Protein AF-A0A2I0VL70-F1 (afdb_monomer_lite)

Radius of gyration: 12.49 Å; chains: 1; bounding box: 33×27×29 Å

Foldseek 3Di:
DDPCCLQVVLLVLLVQCPDPDPVSNVVSVVCLLVVQAPDPVVSHGDPSSVVNCVVNVVVVSVVVSVVVPPPDD

Organism: NCBI:txid906689

Sequence (73 aa):
MDDFLLRQGVALLLSLVNSSQEDVQERAAVWLATFVVIDDENATLDPVSAEAIMKNGGIPLLLELDRSCREGV

InterPro domains:
  IPR011989 Armadillo-like helical [G3DSA:1.25.10.10] (2-73)
  IPR016024 Armadillo-type fold [SSF48371] (7-66)

pLDDT: mean 74.96, std 10.43, range [42.03, 88.44]

Structure (mmCIF, N/CA/C/O backbone):
data_AF-A0A2I0VL70-F1
#
_entry.id   AF-A0A2I0VL70-F1
#
loop_
_atom_site.group_PDB
_atom_site.id
_atom_site.type_symbol
_atom_site.label_atom_id
_atom_site.label_alt_id
_atom_site.label_comp_id
_atom_site.label_asym_id
_atom_site.label_entity_id
_atom_site.label_seq_id
_atom_site.pdbx_PDB_ins_code
_atom_site.Cartn_x
_atom_site.Cartn_y
_atom_site.Cartn_z
_atom_site.occupancy
_atom_site.B_iso_or_equiv
_atom_site.auth_seq_id
_atom_site.auth_comp_id
_atom_site.auth_asym_id
_atom_site.auth_atom_id
_atom_site.pdbx_PDB_model_num
ATOM 1 N N . MET A 1 1 ? 16.274 1.198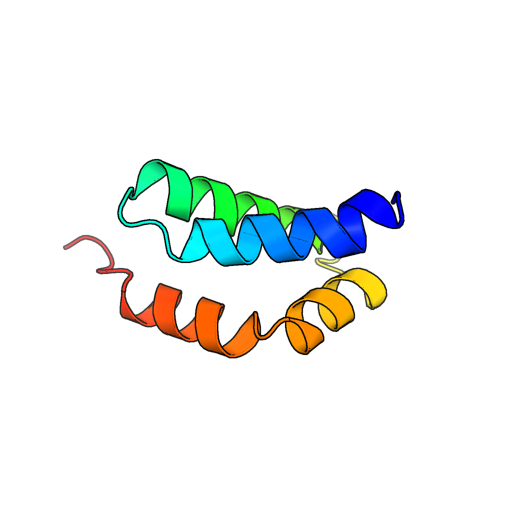 -7.055 1.00 60.28 1 MET A N 1
ATOM 2 C CA . MET A 1 1 ? 15.473 0.881 -5.858 1.00 60.28 1 MET A CA 1
ATOM 3 C C . MET A 1 1 ? 15.789 -0.552 -5.461 1.00 60.28 1 MET A C 1
ATOM 5 O O . MET A 1 1 ? 15.842 -1.397 -6.346 1.00 60.28 1 MET A O 1
ATOM 9 N N . ASP A 1 2 ? 16.084 -0.818 -4.190 1.00 72.56 2 ASP A N 1
ATOM 10 C CA . ASP A 1 2 ? 16.402 -2.172 -3.723 1.00 72.56 2 ASP A CA 1
ATOM 11 C C . ASP A 1 2 ? 15.177 -3.099 -3.826 1.00 72.56 2 ASP A C 1
ATOM 13 O O . ASP A 1 2 ? 14.096 -2.748 -3.355 1.00 72.56 2 ASP A O 1
ATOM 17 N N . ASP A 1 3 ? 15.340 -4.300 -4.397 1.00 71.38 3 ASP A N 1
ATOM 18 C CA . ASP A 1 3 ? 14.264 -5.307 -4.552 1.00 71.38 3 ASP A CA 1
ATOM 19 C C . ASP A 1 3 ? 13.615 -5.673 -3.200 1.00 71.38 3 ASP A C 1
ATOM 21 O O . ASP A 1 3 ? 12.410 -5.914 -3.116 1.00 71.38 3 ASP A O 1
ATOM 25 N N . PHE A 1 4 ? 14.392 -5.601 -2.113 1.00 74.06 4 PHE A N 1
ATOM 26 C CA . PHE A 1 4 ? 13.900 -5.744 -0.741 1.00 74.06 4 PHE A CA 1
ATOM 27 C C . PHE A 1 4 ? 12.866 -4.672 -0.370 1.00 74.06 4 PHE A C 1
ATOM 29 O O . PHE A 1 4 ? 11.802 -4.983 0.166 1.00 74.06 4 PHE A O 1
ATOM 36 N N . LEU A 1 5 ? 13.163 -3.409 -0.674 1.00 68.19 5 LEU A N 1
ATOM 37 C CA . LEU A 1 5 ? 12.280 -2.279 -0.401 1.00 68.19 5 LEU A CA 1
ATOM 38 C C . LEU A 1 5 ? 10.989 -2.398 -1.228 1.00 68.19 5 LEU A C 1
ATOM 40 O O . LEU A 1 5 ? 9.896 -2.140 -0.733 1.00 68.19 5 LEU A O 1
ATOM 44 N N . LEU A 1 6 ? 11.123 -2.870 -2.467 1.00 69.94 6 LEU A N 1
ATOM 45 C CA . LEU A 1 6 ? 10.037 -3.010 -3.433 1.00 69.94 6 LEU A CA 1
ATOM 46 C C . LEU A 1 6 ? 9.067 -4.146 -3.061 1.00 69.94 6 LEU A C 1
ATOM 48 O O . LEU A 1 6 ? 7.855 -4.007 -3.202 1.00 69.94 6 LEU A O 1
ATOM 52 N N . ARG A 1 7 ? 9.574 -5.264 -2.530 1.00 72.94 7 ARG A N 1
ATOM 53 C CA . ARG A 1 7 ? 8.744 -6.417 -2.138 1.00 72.94 7 ARG A CA 1
ATOM 54 C C . ARG A 1 7 ? 8.261 -6.339 -0.696 1.00 72.94 7 ARG A C 1
ATOM 56 O O . ARG A 1 7 ? 7.064 -6.426 -0.434 1.00 72.94 7 ARG A O 1
ATOM 63 N N . GLN A 1 8 ? 9.192 -6.198 0.242 1.00 77.00 8 GLN A N 1
ATOM 64 C CA . GLN A 1 8 ? 8.894 -6.239 1.672 1.00 77.00 8 GLN A CA 1
ATOM 65 C C . GLN A 1 8 ? 8.368 -4.892 2.177 1.00 77.00 8 GLN A C 1
ATOM 67 O O . GLN A 1 8 ? 7.468 -4.866 3.015 1.00 77.00 8 GLN A O 1
ATOM 72 N N . GLY A 1 9 ? 8.895 -3.783 1.649 1.0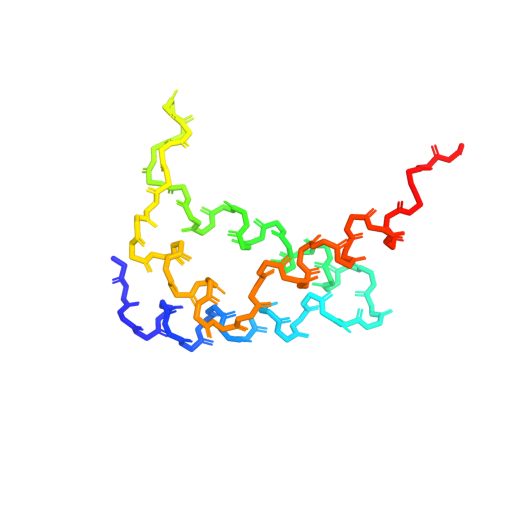0 82.44 9 GLY A N 1
ATOM 73 C CA . GLY A 1 9 ? 8.471 -2.434 2.025 1.00 82.44 9 GLY A CA 1
ATOM 74 C C . GLY A 1 9 ? 7.045 -2.126 1.579 1.00 82.44 9 GLY A C 1
ATOM 75 O O . GLY A 1 9 ? 6.246 -1.680 2.396 1.00 82.44 9 GLY A O 1
ATOM 76 N N . VAL A 1 10 ? 6.681 -2.454 0.334 1.00 82.88 10 VAL A N 1
ATOM 77 C CA . VAL A 1 10 ? 5.302 -2.275 -0.162 1.00 82.88 10 VAL A CA 1
ATOM 78 C C . VAL A 1 10 ? 4.305 -3.098 0.654 1.00 82.88 10 VAL A C 1
ATOM 80 O O . VAL A 1 10 ? 3.284 -2.569 1.081 1.00 82.88 10 VAL A O 1
ATOM 83 N N . ALA A 1 11 ? 4.609 -4.368 0.938 1.00 83.88 11 ALA A N 1
ATOM 84 C CA . ALA A 1 11 ? 3.739 -5.211 1.759 1.00 83.88 11 ALA A CA 1
ATOM 85 C C . ALA A 1 11 ? 3.562 -4.655 3.186 1.00 83.88 11 ALA A C 1
ATOM 87 O O . ALA A 1 11 ? 2.449 -4.639 3.713 1.00 83.88 11 ALA A O 1
ATOM 88 N N . LEU A 1 12 ? 4.642 -4.154 3.799 1.00 87.06 12 LEU A N 1
ATOM 89 C CA . LEU A 1 12 ? 4.589 -3.511 5.111 1.00 87.06 12 LEU A CA 1
ATOM 90 C C . LEU A 1 12 ? 3.736 -2.238 5.075 1.00 87.06 12 LEU A C 1
ATOM 92 O O . LEU A 1 12 ? 2.844 -2.083 5.905 1.00 87.06 12 LEU A O 1
ATOM 96 N N . LEU A 1 13 ? 3.962 -1.351 4.106 1.00 86.12 13 LEU A N 1
ATOM 97 C CA . LEU A 1 13 ? 3.208 -0.105 3.975 1.00 86.12 13 LEU A CA 1
ATOM 98 C C . LEU A 1 13 ? 1.715 -0.361 3.735 1.00 86.12 13 LEU A C 1
ATOM 100 O O . LEU A 1 13 ? 0.881 0.294 4.353 1.00 86.12 13 LEU A O 1
ATOM 104 N N . LEU A 1 14 ? 1.365 -1.365 2.927 1.00 85.25 14 LEU A N 1
ATOM 105 C CA . LEU A 1 14 ? -0.028 -1.775 2.723 1.00 85.25 14 LEU A CA 1
ATOM 106 C C . LEU A 1 14 ? -0.681 -2.305 4.010 1.00 85.25 14 LEU A C 1
ATOM 108 O O . LEU A 1 14 ? -1.865 -2.065 4.246 1.00 85.25 14 LEU A O 1
ATOM 112 N N . SER A 1 15 ? 0.078 -2.978 4.878 1.00 87.94 15 SER A N 1
ATOM 113 C CA . SER A 1 15 ? -0.430 -3.374 6.198 1.00 87.94 15 SER A CA 1
ATOM 114 C C . SER A 1 15 ? -0.649 -2.170 7.124 1.00 87.94 15 SER A C 1
ATOM 116 O O . SER A 1 15 ? -1.639 -2.125 7.850 1.00 87.94 15 SER A O 1
ATOM 118 N N . LEU A 1 16 ? 0.230 -1.164 7.055 1.00 88.44 16 LEU A N 1
ATOM 119 C CA . LEU A 1 16 ? 0.163 0.046 7.881 1.00 88.44 16 LEU A CA 1
ATOM 120 C C . LEU A 1 16 ? -0.951 1.001 7.441 1.00 88.44 16 LEU A C 1
ATOM 122 O O . LEU A 1 16 ? -1.538 1.673 8.282 1.00 88.44 16 LEU A O 1
ATOM 126 N N .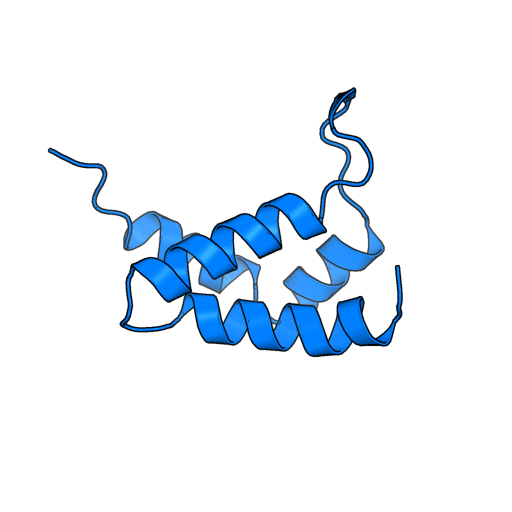 VAL A 1 17 ? -1.303 0.998 6.156 1.00 86.44 17 VAL A N 1
ATOM 127 C CA . VAL A 1 17 ? -2.483 1.692 5.615 1.00 86.44 17 VAL A CA 1
ATOM 128 C C . VAL A 1 17 ? -3.797 1.228 6.265 1.00 86.44 17 VAL A C 1
ATOM 130 O O . VAL A 1 17 ? -4.755 1.992 6.333 1.00 86.44 17 VAL A O 1
ATOM 133 N N . ASN A 1 18 ? -3.844 0.007 6.801 1.00 82.25 18 ASN A N 1
ATOM 134 C CA . ASN A 1 18 ? -4.999 -0.517 7.540 1.00 82.25 18 ASN A CA 1
ATOM 135 C C . ASN A 1 18 ? -4.894 -0.325 9.060 1.00 82.25 18 ASN A C 1
ATOM 137 O O . ASN A 1 18 ? -5.679 -0.896 9.818 1.00 82.25 18 ASN A O 1
ATOM 141 N N . SER A 1 19 ? -3.897 0.424 9.531 1.00 86.31 19 SER A N 1
ATOM 142 C CA . SER A 1 19 ? -3.738 0.722 10.951 1.00 86.31 19 SER A CA 1
ATOM 143 C C . SER A 1 19 ? -4.935 1.516 11.474 1.00 86.31 19 SER A C 1
ATOM 145 O O . SER A 1 19 ? -5.436 2.418 10.813 1.00 86.31 19 SER A O 1
ATOM 147 N N . SER A 1 20 ? -5.350 1.235 12.710 1.00 83.44 20 SER A N 1
ATOM 148 C CA . SER A 1 20 ? -6.360 2.033 13.418 1.00 83.44 20 SER A CA 1
ATOM 149 C C . SER A 1 20 ? -5.821 3.373 13.936 1.00 83.44 20 SER A C 1
ATOM 151 O O . SER A 1 20 ? -6.578 4.167 14.487 1.00 83.44 20 SER A O 1
ATOM 153 N N . GLN A 1 21 ? -4.506 3.586 13.853 1.00 87.81 21 GLN A N 1
ATOM 154 C CA . GLN A 1 21 ? -3.852 4.845 14.196 1.00 87.81 21 GLN A CA 1
ATOM 155 C C . GLN A 1 21 ? -3.765 5.712 12.940 1.00 87.81 21 GLN A C 1
ATOM 157 O O . GLN A 1 21 ? -3.067 5.346 11.993 1.00 87.81 21 GLN A O 1
ATOM 162 N N . GLU A 1 22 ? -4.472 6.839 12.953 1.00 83.50 22 GLU A N 1
ATOM 163 C CA . GLU A 1 22 ? -4.613 7.758 11.818 1.00 83.50 22 GLU A CA 1
ATOM 164 C C . GLU A 1 22 ? -3.260 8.305 11.339 1.00 83.50 22 GLU A C 1
ATOM 166 O O . GLU A 1 22 ? -2.991 8.319 10.144 1.00 83.50 22 GLU A O 1
ATOM 171 N N . ASP A 1 23 ? -2.350 8.639 12.258 1.00 86.31 23 ASP A N 1
ATOM 172 C CA . ASP A 1 23 ? -1.007 9.130 11.932 1.00 86.31 23 ASP A CA 1
ATOM 173 C C . ASP A 1 23 ? -0.144 8.069 11.231 1.00 86.31 23 ASP A C 1
ATOM 175 O O . ASP A 1 23 ? 0.625 8.372 10.316 1.00 86.31 23 ASP A O 1
ATOM 179 N N . VAL A 1 24 ? -0.277 6.806 11.644 1.00 88.44 24 VAL A N 1
ATOM 180 C CA . VAL A 1 24 ? 0.422 5.669 11.033 1.00 88.44 24 VAL A CA 1
ATOM 181 C C . VAL A 1 24 ? -0.153 5.370 9.652 1.00 88.44 24 VAL A C 1
ATOM 183 O O . VAL A 1 24 ? 0.606 5.131 8.712 1.00 88.44 24 VAL A O 1
ATOM 186 N N . GLN A 1 25 ? -1.479 5.406 9.531 1.00 87.62 25 GLN A N 1
ATOM 187 C CA . GLN A 1 25 ? -2.195 5.204 8.279 1.00 87.62 25 GLN A CA 1
ATOM 188 C C . GLN A 1 25 ? -1.842 6.287 7.251 1.00 87.62 25 GLN A C 1
ATOM 190 O O . GLN A 1 25 ? -1.429 5.958 6.138 1.00 87.62 25 GLN A O 1
ATOM 195 N N . GLU A 1 26 ? -1.945 7.562 7.632 1.00 84.50 26 GLU A N 1
ATOM 196 C CA . GLU A 1 26 ? -1.639 8.710 6.776 1.00 84.50 26 GLU A CA 1
ATOM 197 C C . GLU A 1 26 ? -0.186 8.652 6.309 1.00 84.50 26 GLU A C 1
ATOM 199 O O . GLU A 1 26 ? 0.106 8.721 5.115 1.00 84.50 26 GLU A O 1
ATOM 204 N N . ARG A 1 27 ? 0.747 8.436 7.242 1.00 85.75 27 ARG A N 1
ATOM 205 C CA . ARG A 1 27 ? 2.170 8.388 6.912 1.00 85.75 27 ARG A CA 1
ATOM 206 C C . ARG A 1 27 ? 2.491 7.199 6.002 1.00 85.75 27 ARG A C 1
ATOM 208 O O . ARG A 1 27 ? 3.314 7.349 5.105 1.00 85.75 27 ARG A O 1
ATOM 215 N N . ALA A 1 28 ? 1.825 6.054 6.159 1.00 87.94 28 ALA A N 1
ATOM 216 C CA . ALA A 1 28 ? 1.976 4.919 5.247 1.00 87.94 28 ALA A CA 1
ATOM 217 C C . ALA A 1 28 ? 1.409 5.198 3.844 1.00 87.94 28 ALA A C 1
ATOM 219 O O . ALA A 1 28 ? 2.054 4.850 2.854 1.00 87.94 28 ALA A O 1
ATOM 220 N N . ALA A 1 29 ? 0.250 5.857 3.748 1.00 84.31 29 ALA A N 1
ATOM 221 C CA . ALA A 1 29 ? -0.354 6.253 2.477 1.00 84.31 29 ALA A CA 1
ATOM 222 C C . ALA A 1 29 ? 0.515 7.275 1.724 1.00 84.31 29 ALA A C 1
ATOM 224 O O . ALA A 1 29 ? 0.770 7.106 0.532 1.00 84.31 29 ALA A O 1
ATOM 225 N N . VAL A 1 30 ? 1.046 8.281 2.430 1.00 83.31 30 VAL A N 1
ATOM 226 C CA . VAL A 1 30 ? 1.985 9.271 1.877 1.00 83.31 30 VAL A CA 1
ATOM 227 C C . VAL A 1 30 ? 3.245 8.589 1.362 1.00 83.31 30 VAL A C 1
ATOM 229 O O . VAL A 1 30 ? 3.654 8.828 0.229 1.00 83.31 30 VAL A O 1
ATOM 232 N N . TRP A 1 31 ? 3.839 7.692 2.154 1.00 82.19 31 TRP A N 1
ATOM 233 C CA . TRP A 1 31 ? 5.013 6.945 1.712 1.00 82.19 31 TRP A CA 1
ATOM 234 C C . TRP A 1 31 ? 4.719 6.085 0.483 1.00 82.19 31 TRP A C 1
ATOM 236 O O . TRP A 1 31 ? 5.532 6.095 -0.432 1.00 82.19 31 TRP A O 1
ATOM 246 N N . LEU A 1 32 ? 3.572 5.396 0.411 1.00 80.62 32 LEU A N 1
ATOM 247 C CA . LEU A 1 32 ? 3.163 4.655 -0.791 1.00 80.62 32 LEU A CA 1
ATOM 248 C C . LEU A 1 32 ? 3.034 5.564 -2.013 1.00 80.62 32 LEU A C 1
ATOM 250 O O . LEU A 1 32 ? 3.492 5.178 -3.085 1.00 80.62 32 LEU A O 1
ATOM 254 N N . ALA A 1 33 ? 2.455 6.756 -1.853 1.00 77.19 33 ALA A N 1
ATOM 255 C CA . ALA A 1 33 ? 2.305 7.729 -2.929 1.00 77.19 33 ALA A CA 1
ATOM 256 C C . ALA A 1 33 ? 3.661 8.259 -3.419 1.00 77.19 33 ALA A C 1
ATOM 258 O O . ALA A 1 33 ? 3.894 8.306 -4.621 1.00 77.19 33 ALA A O 1
ATOM 259 N N . THR A 1 34 ? 4.587 8.588 -2.513 1.00 74.62 34 THR A N 1
ATOM 260 C CA . THR A 1 34 ? 5.948 9.019 -2.878 1.00 74.62 34 THR A CA 1
ATOM 261 C C . THR A 1 34 ? 6.771 7.879 -3.482 1.00 74.62 34 THR A C 1
ATOM 263 O O . THR A 1 34 ? 7.592 8.108 -4.363 1.00 74.62 34 THR A O 1
ATOM 266 N N . PHE A 1 35 ? 6.551 6.638 -3.041 1.00 69.81 35 PHE A N 1
ATOM 267 C CA . PHE A 1 35 ? 7.338 5.476 -3.458 1.00 69.81 35 PHE A CA 1
ATOM 268 C C . PHE A 1 35 ? 7.192 5.137 -4.940 1.00 69.81 35 PHE A C 1
ATOM 270 O O . PHE A 1 35 ? 8.134 4.650 -5.559 1.00 69.81 35 PHE A O 1
ATOM 277 N N . VAL A 1 36 ? 6.009 5.372 -5.507 1.00 66.44 36 VAL A N 1
ATOM 278 C CA . VAL A 1 36 ? 5.744 5.073 -6.915 1.00 66.44 36 VAL A CA 1
ATOM 279 C C . VAL A 1 36 ? 6.236 6.153 -7.865 1.00 66.44 36 VAL A C 1
ATOM 281 O O . VAL A 1 36 ? 6.240 5.892 -9.056 1.00 66.44 36 VAL A O 1
ATOM 284 N N . VAL A 1 37 ? 6.661 7.331 -7.409 1.00 65.19 37 VAL A N 1
ATOM 285 C CA . VAL A 1 37 ? 7.053 8.429 -8.308 1.00 65.19 37 VAL A CA 1
ATOM 286 C C . VAL A 1 37 ? 8.524 8.280 -8.712 1.00 65.19 37 VAL A C 1
ATOM 288 O O . VAL A 1 37 ? 9.414 8.337 -7.867 1.00 65.19 37 VAL A O 1
ATOM 291 N N . ILE A 1 38 ? 8.793 8.087 -10.011 1.00 61.78 38 ILE A N 1
ATOM 292 C CA . ILE A 1 38 ? 10.164 8.122 -10.564 1.00 61.78 38 ILE A CA 1
ATOM 293 C C . ILE A 1 38 ? 10.597 9.560 -10.843 1.00 61.78 38 ILE A C 1
ATOM 295 O O . ILE A 1 38 ? 11.767 9.899 -10.680 1.00 61.78 38 ILE A O 1
ATOM 299 N N . ASP A 1 39 ? 9.658 10.380 -11.308 1.00 59.66 39 ASP A N 1
ATOM 300 C CA . ASP A 1 39 ? 9.898 11.747 -11.747 1.00 59.66 39 ASP A CA 1
ATOM 301 C C . ASP A 1 39 ? 8.751 12.643 -11.279 1.00 59.66 39 ASP A C 1
ATOM 303 O O . ASP A 1 39 ? 7.601 12.465 -11.697 1.00 59.66 39 ASP A O 1
ATOM 307 N N . ASP A 1 40 ? 9.084 13.579 -10.392 1.00 57.94 40 ASP A N 1
ATOM 308 C CA . ASP A 1 40 ? 8.151 14.534 -9.792 1.00 57.94 40 ASP A CA 1
ATOM 309 C C . ASP A 1 40 ? 7.646 15.547 -10.841 1.00 57.94 40 ASP A C 1
ATOM 311 O O . ASP A 1 40 ? 6.502 15.986 -10.765 1.00 57.94 40 ASP A O 1
ATOM 315 N N . GLU A 1 41 ? 8.438 15.840 -11.889 1.00 56.56 41 GLU A N 1
ATOM 316 C CA . GLU A 1 41 ? 8.046 16.782 -12.953 1.00 56.56 41 GLU A CA 1
ATOM 317 C C . GLU A 1 41 ? 6.970 16.217 -13.891 1.00 56.56 41 GLU A C 1
ATOM 319 O O . GLU A 1 41 ? 6.104 16.960 -14.354 1.00 56.56 41 GLU A O 1
ATOM 324 N N . ASN A 1 42 ? 6.991 14.910 -14.163 1.00 56.16 42 ASN A N 1
ATOM 325 C CA . ASN A 1 42 ? 6.044 14.264 -15.080 1.00 56.16 42 ASN A CA 1
ATOM 326 C C . ASN A 1 42 ? 5.018 13.365 -14.376 1.00 56.16 42 ASN A C 1
ATOM 328 O O . ASN A 1 42 ? 4.296 12.633 -15.059 1.00 56.16 42 ASN A O 1
ATOM 332 N N . ALA A 1 43 ? 4.986 13.357 -13.036 1.00 61.09 43 ALA A N 1
ATOM 333 C CA . ALA A 1 43 ? 4.182 12.436 -12.220 1.00 61.09 43 ALA A CA 1
ATOM 334 C C . ALA A 1 43 ? 4.268 10.975 -12.711 1.00 61.09 43 ALA A C 1
ATOM 336 O O . ALA A 1 43 ? 3.293 10.218 -12.688 1.00 61.09 43 ALA A O 1
ATOM 337 N N . THR A 1 44 ? 5.430 10.589 -13.246 1.00 60.25 44 THR A N 1
ATOM 338 C CA . THR A 1 44 ? 5.581 9.306 -13.929 1.00 60.25 44 THR A CA 1
ATOM 339 C C . THR A 1 44 ? 5.832 8.230 -12.893 1.00 60.25 44 THR A C 1
ATOM 341 O O . THR A 1 44 ? 6.788 8.304 -12.117 1.00 60.25 44 THR A O 1
ATOM 344 N N . LEU A 1 45 ? 4.946 7.237 -12.877 1.00 67.94 45 LEU A N 1
ATOM 345 C CA . LEU A 1 45 ? 5.007 6.158 -11.907 1.00 67.94 45 LEU A CA 1
ATOM 346 C C . LEU A 1 45 ? 5.993 5.071 -12.335 1.00 67.94 45 LEU A C 1
ATOM 348 O O . LEU A 1 45 ? 6.049 4.716 -13.513 1.00 67.94 45 LEU A O 1
ATOM 352 N N . ASP A 1 46 ? 6.711 4.497 -11.371 1.00 75.56 46 ASP A N 1
ATOM 353 C CA . ASP A 1 4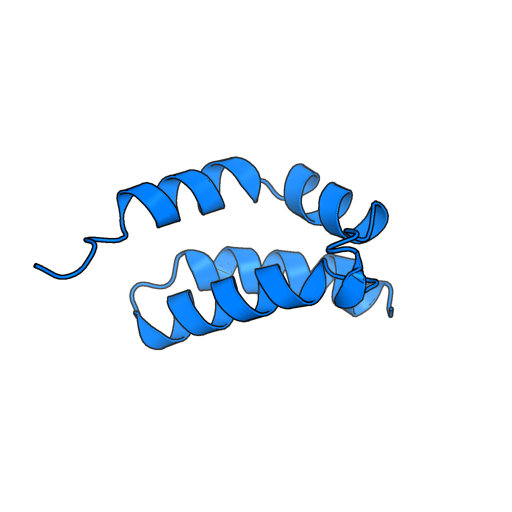6 ? 7.555 3.326 -11.563 1.00 75.56 46 ASP A CA 1
ATOM 354 C C . ASP A 1 46 ? 6.688 2.114 -11.877 1.00 75.56 46 ASP A C 1
ATOM 356 O O . ASP A 1 46 ? 5.961 1.649 -10.994 1.00 75.56 46 ASP A O 1
ATOM 360 N N . PRO A 1 47 ? 6.745 1.569 -13.109 1.00 74.75 47 PRO A N 1
ATOM 361 C CA . PRO A 1 47 ? 5.889 0.455 -13.494 1.00 74.75 47 PRO A CA 1
ATOM 362 C C . PRO A 1 47 ? 6.107 -0.762 -12.594 1.00 74.75 47 PRO A C 1
ATOM 364 O O . PRO A 1 47 ? 5.158 -1.482 -12.297 1.00 74.75 47 PRO A O 1
ATOM 367 N N . VAL A 1 48 ? 7.343 -0.965 -12.122 1.00 77.56 48 VAL A N 1
ATOM 368 C CA . VAL A 1 48 ? 7.712 -2.085 -11.247 1.00 77.56 48 VAL A CA 1
ATOM 369 C C . VAL A 1 48 ? 7.071 -1.922 -9.866 1.00 77.56 48 VAL A C 1
ATOM 371 O O . VAL A 1 48 ? 6.476 -2.866 -9.340 1.00 77.56 48 VAL A O 1
ATOM 374 N N . SER A 1 49 ? 7.120 -0.718 -9.299 1.00 69.12 49 SER A N 1
ATOM 375 C CA . SER A 1 49 ? 6.493 -0.386 -8.015 1.00 69.12 49 SER A CA 1
ATOM 376 C C . SER A 1 49 ? 4.964 -0.398 -8.093 1.00 69.12 49 SER A C 1
ATOM 378 O O . SER A 1 49 ? 4.307 -0.959 -7.214 1.00 69.12 49 SER A O 1
ATOM 380 N N . ALA A 1 50 ? 4.381 0.138 -9.170 1.00 76.94 50 ALA A N 1
ATOM 381 C CA . ALA A 1 50 ? 2.940 0.092 -9.410 1.00 76.94 50 ALA A CA 1
ATOM 382 C C . ALA A 1 50 ? 2.436 -1.356 -9.529 1.00 76.94 50 ALA A C 1
ATOM 384 O O . ALA A 1 50 ? 1.446 -1.733 -8.898 1.00 76.94 50 ALA A O 1
ATOM 385 N N . GLU A 1 51 ? 3.157 -2.205 -10.265 1.00 80.19 51 GLU A N 1
ATOM 386 C CA . GLU A 1 51 ? 2.825 -3.623 -10.397 1.00 80.19 51 GLU A CA 1
ATOM 387 C C . GLU A 1 51 ? 2.922 -4.363 -9.051 1.00 80.19 51 GLU A C 1
ATOM 389 O O . GLU A 1 51 ? 2.071 -5.203 -8.744 1.00 80.19 51 GLU A O 1
ATOM 394 N N . ALA A 1 52 ? 3.909 -4.038 -8.211 1.00 78.94 52 ALA A N 1
ATOM 395 C CA . ALA A 1 52 ? 4.029 -4.608 -6.870 1.00 78.94 52 ALA A CA 1
ATOM 396 C C . ALA A 1 52 ? 2.849 -4.220 -5.962 1.00 78.94 52 ALA A C 1
ATOM 398 O O . ALA A 1 52 ? 2.322 -5.075 -5.248 1.00 78.94 52 ALA A O 1
ATOM 399 N N . ILE A 1 53 ? 2.384 -2.970 -6.018 1.00 79.06 53 ILE A N 1
ATOM 400 C CA . ILE A 1 53 ? 1.192 -2.521 -5.281 1.00 79.06 53 ILE A CA 1
ATOM 401 C C . ILE A 1 53 ? -0.052 -3.265 -5.773 1.00 79.06 53 ILE A C 1
ATOM 403 O O . ILE A 1 53 ? -0.821 -3.785 -4.963 1.00 79.06 53 ILE A O 1
ATOM 407 N N . MET A 1 54 ? -0.233 -3.383 -7.090 1.00 81.81 54 MET A N 1
ATOM 408 C CA . MET A 1 54 ? -1.368 -4.104 -7.676 1.00 81.81 54 MET A CA 1
ATOM 409 C C . MET A 1 54 ? -1.389 -5.579 -7.260 1.00 81.81 54 MET A C 1
ATOM 411 O O . MET A 1 54 ? -2.432 -6.084 -6.842 1.00 81.81 54 MET A O 1
ATOM 415 N N . LYS A 1 55 ? -0.239 -6.263 -7.319 1.00 82.69 55 LYS A N 1
ATOM 416 C CA . LYS A 1 55 ? -0.109 -7.678 -6.932 1.00 82.69 55 LYS A CA 1
ATOM 417 C C . LYS A 1 55 ? -0.388 -7.926 -5.452 1.00 82.69 55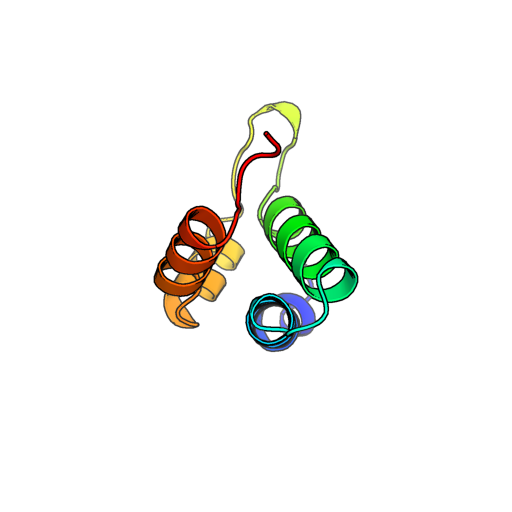 LYS A C 1
ATOM 419 O O . LYS A 1 55 ? -0.881 -8.995 -5.109 1.00 82.69 55 LYS A O 1
ATOM 424 N N . ASN A 1 56 ? -0.103 -6.950 -4.595 1.00 79.38 56 ASN A N 1
ATOM 425 C CA . ASN A 1 56 ? -0.316 -7.051 -3.152 1.00 79.38 56 ASN A CA 1
ATOM 426 C C . ASN A 1 56 ? -1.695 -6.538 -2.697 1.00 79.38 56 ASN A C 1
ATOM 428 O O . ASN A 1 56 ? -1.910 -6.342 -1.504 1.00 79.38 56 ASN A O 1
ATOM 432 N N . GLY A 1 57 ? -2.638 -6.314 -3.619 1.00 81.94 57 GLY A N 1
ATOM 433 C CA . GLY A 1 57 ? -3.988 -5.868 -3.264 1.00 81.94 57 GLY A CA 1
ATOM 434 C C . GLY A 1 57 ? -4.064 -4.397 -2.851 1.00 81.94 57 GLY A C 1
ATOM 435 O O . GLY A 1 57 ? -4.988 -4.002 -2.149 1.00 81.94 57 GLY A O 1
ATOM 436 N N . GLY A 1 58 ? -3.120 -3.564 -3.292 1.00 77.94 58 GLY A N 1
ATOM 437 C CA . GLY A 1 58 ? -3.103 -2.148 -2.937 1.00 77.94 58 GLY A CA 1
ATOM 438 C C . GLY A 1 58 ? -4.258 -1.338 -3.524 1.00 77.94 58 GLY A C 1
ATOM 439 O O . GLY A 1 58 ? -4.734 -0.424 -2.868 1.00 77.94 58 GLY A O 1
ATOM 440 N N . ILE A 1 59 ? -4.774 -1.692 -4.708 1.00 79.06 59 ILE A N 1
ATOM 441 C CA . ILE A 1 59 ? -5.915 -0.979 -5.318 1.00 79.06 59 ILE A CA 1
ATOM 442 C C . ILE A 1 59 ? -7.172 -1.000 -4.427 1.00 79.06 59 ILE A C 1
ATOM 444 O O . ILE A 1 59 ? -7.684 0.077 -4.129 1.00 79.06 59 ILE A O 1
ATOM 448 N N . PRO A 1 60 ? -7.695 -2.160 -3.980 1.00 78.81 60 PRO A N 1
ATOM 449 C CA . PRO A 1 60 ? -8.863 -2.168 -3.099 1.00 78.81 60 PRO A CA 1
ATOM 450 C C . PRO A 1 60 ? -8.609 -1.454 -1.763 1.00 78.81 60 PRO A C 1
ATOM 452 O O . PRO A 1 60 ? -9.509 -0.777 -1.281 1.00 78.81 60 PRO A O 1
ATOM 455 N N . LEU A 1 61 ? -7.388 -1.521 -1.217 1.00 76.88 61 LEU A N 1
ATOM 456 C CA . LEU A 1 61 ? -7.016 -0.812 0.014 1.00 76.88 61 LEU A CA 1
ATOM 457 C C . LEU A 1 61 ? -7.003 0.711 -0.143 1.00 76.88 61 LEU A C 1
ATOM 459 O O . LEU A 1 61 ? -7.495 1.426 0.724 1.00 76.88 61 LEU A O 1
ATOM 463 N N . LEU A 1 62 ? -6.482 1.216 -1.262 1.00 78.12 62 LEU A N 1
ATOM 464 C CA . LEU A 1 62 ? -6.508 2.646 -1.576 1.00 78.12 62 LEU A CA 1
ATOM 465 C C . LEU A 1 62 ? -7.946 3.153 -1.786 1.00 78.12 62 LEU A C 1
ATOM 467 O O . LEU A 1 62 ? -8.265 4.268 -1.388 1.00 78.12 62 LEU A O 1
ATOM 471 N N . LEU A 1 63 ? -8.832 2.328 -2.353 1.00 75.94 63 LEU A N 1
ATOM 472 C CA . LEU A 1 63 ? -10.257 2.656 -2.490 1.00 75.94 63 LEU A CA 1
ATOM 473 C C . LEU A 1 63 ? -11.013 2.626 -1.148 1.00 75.94 63 LEU A C 1
ATOM 475 O O . LEU A 1 63 ? -11.966 3.381 -0.967 1.00 75.94 63 LEU A O 1
ATOM 479 N N . GLU A 1 64 ? -10.630 1.753 -0.212 1.00 76.94 64 GLU A N 1
ATOM 480 C CA . GLU A 1 64 ? -11.179 1.754 1.153 1.00 76.94 64 GLU A CA 1
ATOM 481 C C . GLU A 1 64 ? -10.703 2.961 1.964 1.00 76.94 64 GLU A C 1
ATOM 483 O O . GLU A 1 64 ? -11.509 3.557 2.678 1.00 76.94 64 GLU A O 1
ATOM 488 N N . LEU A 1 65 ? -9.438 3.358 1.804 1.00 68.94 65 LEU A N 1
ATOM 489 C CA . LEU A 1 65 ? -8.893 4.596 2.363 1.00 68.94 65 LEU A CA 1
ATOM 490 C C . LEU A 1 65 ? -9.702 5.817 1.924 1.00 68.94 65 LEU A C 1
ATOM 492 O O . LEU A 1 65 ? -10.181 6.550 2.780 1.00 68.94 65 LEU A O 1
ATOM 496 N N . ASP A 1 66 ? -9.916 5.991 0.617 1.00 70.50 66 ASP A N 1
ATOM 497 C CA . ASP A 1 66 ? -10.690 7.110 0.054 1.00 70.50 66 ASP A CA 1
ATOM 498 C C . ASP A 1 66 ? -12.109 7.190 0.646 1.00 70.50 66 ASP A C 1
ATOM 500 O O . ASP A 1 66 ? -12.597 8.259 0.999 1.00 70.50 66 ASP A O 1
ATOM 504 N N . ARG A 1 67 ? -12.750 6.036 0.872 1.00 69.81 67 ARG A N 1
ATOM 505 C CA . ARG A 1 67 ? -14.068 5.964 1.528 1.00 69.81 67 ARG A CA 1
ATOM 506 C C . ARG A 1 67 ? -14.030 6.232 3.031 1.00 69.81 67 ARG A C 1
ATOM 508 O O . ARG A 1 67 ? -15.042 6.649 3.593 1.00 69.81 67 ARG A O 1
ATOM 515 N N . SER A 1 68 ? -12.915 5.922 3.688 1.00 64.94 68 SER A N 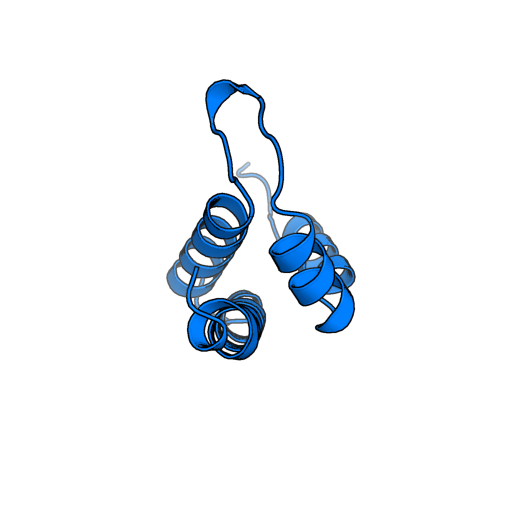1
ATOM 516 C CA . SER A 1 68 ? -12.711 6.146 5.122 1.00 64.94 68 SER A CA 1
ATOM 517 C C . SER A 1 68 ? -12.260 7.576 5.428 1.00 64.94 68 SER A C 1
ATOM 519 O O . SER A 1 68 ? -12.450 8.040 6.556 1.00 64.94 68 SER A O 1
ATOM 521 N N . CYS A 1 69 ? -11.700 8.285 4.446 1.00 62.94 69 CYS A N 1
ATOM 522 C CA . CYS A 1 69 ? -11.413 9.707 4.524 1.00 62.94 69 CYS A CA 1
ATOM 523 C C . CYS A 1 69 ? -12.732 10.476 4.658 1.00 62.94 69 CYS A C 1
ATOM 525 O O . CYS A 1 69 ? -13.428 10.768 3.689 1.00 62.94 69 CYS A O 1
ATOM 527 N N . ARG A 1 70 ? -13.092 10.828 5.894 1.00 59.31 70 ARG A N 1
ATOM 528 C CA . ARG A 1 70 ? -14.065 11.893 6.132 1.00 59.31 70 ARG A CA 1
ATOM 529 C C . ARG A 1 70 ? -13.337 13.185 5.792 1.00 59.31 70 ARG A C 1
ATOM 531 O O . ARG A 1 70 ? -12.631 13.714 6.646 1.00 59.31 70 ARG A O 1
ATOM 538 N N . GLU A 1 71 ? -13.449 13.637 4.543 1.00 55.06 71 GLU A N 1
ATOM 539 C CA . GLU A 1 71 ? -13.040 14.991 4.165 1.00 55.06 71 GLU A CA 1
ATOM 540 C C . GLU A 1 71 ? -13.585 15.947 5.233 1.00 55.06 71 GLU A C 1
ATOM 542 O O . GLU A 1 71 ? -14.781 15.922 5.540 1.00 55.06 71 GLU A O 1
ATOM 547 N N . GLY A 1 72 ? -12.677 16.668 5.896 1.00 51.53 72 GLY A N 1
ATOM 548 C CA . GLY A 1 72 ? -13.003 17.494 7.052 1.00 51.53 72 GLY A CA 1
ATOM 549 C C . GLY A 1 72 ? -14.182 18.415 6.747 1.00 51.53 72 GLY A C 1
ATOM 550 O O . GLY A 1 72 ? -14.141 19.176 5.782 1.00 51.53 72 GLY A O 1
ATOM 551 N N . VAL A 1 73 ? -15.230 18.306 7.567 1.00 42.03 73 VAL A N 1
ATOM 552 C CA . VAL A 1 73 ? -16.338 19.271 7.621 1.00 42.03 73 VAL A CA 1
ATOM 553 C C . VAL A 1 73 ? -15.851 20.553 8.283 1.00 42.03 73 VAL A C 1
ATOM 555 O O . VAL A 1 73 ? -15.152 20.432 9.316 1.00 42.03 73 VAL A O 1
#

Secondary structure (DSSP, 8-state):
--HHIIIIIHHHHHHHTT-SSHHHHHHHHHHHHHHTEEETTTTEE-HHHHHHHHHTTHHHHHHHHHHH-----